Protein AF-A0A7C1ZGN9-F1 (afdb_monomer_lite)

Structure (mmCIF, N/CA/C/O backbone):
data_AF-A0A7C1ZGN9-F1
#
_entry.id   AF-A0A7C1ZGN9-F1
#
loop_
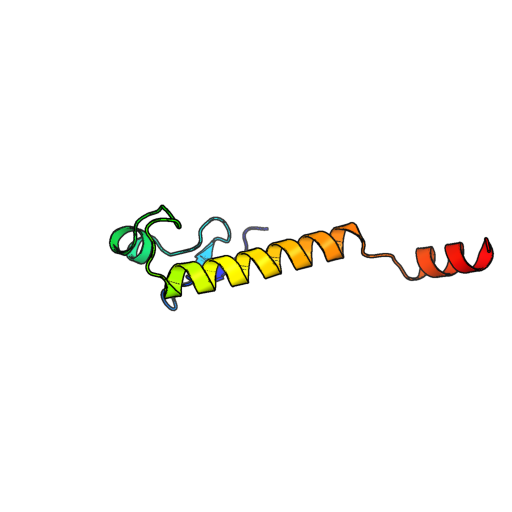_atom_site.group_PDB
_atom_site.id
_atom_site.type_symbol
_atom_site.label_atom_id
_atom_site.label_alt_id
_atom_site.label_comp_id
_atom_site.label_asym_id
_atom_site.label_entity_id
_atom_site.label_seq_id
_atom_site.pdbx_PDB_ins_code
_atom_site.Cartn_x
_atom_site.Cartn_y
_atom_site.Cartn_z
_atom_site.occupancy
_atom_site.B_iso_or_equiv
_atom_site.auth_seq_id
_atom_site.auth_comp_id
_atom_site.auth_asym_id
_atom_site.auth_atom_id
_atom_site.pdbx_PDB_model_num
ATOM 1 N N . MET A 1 1 ? 5.023 -14.618 -7.041 1.00 42.44 1 MET A N 1
ATOM 2 C CA . MET A 1 1 ? 5.749 -13.978 -5.921 1.00 42.44 1 MET A CA 1
ATOM 3 C C . MET A 1 1 ? 4.749 -13.411 -4.922 1.00 42.44 1 MET A C 1
ATOM 5 O O . MET A 1 1 ? 4.128 -12.389 -5.193 1.00 42.44 1 MET A O 1
ATOM 9 N N . SER A 1 2 ? 4.540 -14.084 -3.793 1.00 54.19 2 SER A N 1
ATOM 10 C CA . SER A 1 2 ? 3.792 -13.540 -2.654 1.00 54.19 2 SER A CA 1
ATOM 11 C C . SER A 1 2 ? 4.742 -12.690 -1.814 1.00 54.19 2 SER A C 1
ATOM 13 O O . SER A 1 2 ? 5.428 -13.204 -0.937 1.00 54.19 2 SER A O 1
ATOM 15 N N . GLY A 1 3 ? 4.853 -11.405 -2.141 1.00 76.00 3 GLY A N 1
ATOM 16 C CA . GLY A 1 3 ? 5.642 -10.484 -1.330 1.00 76.00 3 GLY A CA 1
ATOM 17 C C . GLY A 1 3 ? 4.849 -9.953 -0.127 1.00 76.00 3 GLY A C 1
ATOM 18 O O . GLY A 1 3 ? 3.609 -9.931 -0.131 1.00 76.00 3 GLY A O 1
ATOM 19 N N . TYR A 1 4 ? 5.587 -9.499 0.879 1.00 86.12 4 TYR A N 1
ATOM 20 C CA . TYR A 1 4 ? 5.059 -8.902 2.100 1.00 86.12 4 TYR A CA 1
ATOM 21 C C . TYR A 1 4 ? 5.489 -7.437 2.196 1.00 86.12 4 TYR A C 1
ATOM 23 O O . TYR A 1 4 ? 6.553 -7.059 1.713 1.00 86.12 4 TYR A O 1
ATOM 31 N N . HIS A 1 5 ? 4.666 -6.613 2.834 1.00 89.06 5 HIS A N 1
ATOM 32 C CA . HIS A 1 5 ? 4.987 -5.228 3.177 1.00 89.06 5 HIS A CA 1
ATOM 33 C C . HIS A 1 5 ? 4.343 -4.863 4.515 1.00 89.06 5 HIS A C 1
ATOM 35 O O . HIS A 1 5 ? 3.503 -5.602 5.025 1.00 89.06 5 HIS A O 1
ATOM 41 N N . LYS A 1 6 ? 4.741 -3.736 5.105 1.00 92.94 6 LYS A N 1
ATOM 42 C CA . LYS A 1 6 ? 4.119 -3.243 6.336 1.00 92.94 6 LYS A CA 1
ATOM 43 C C . LYS A 1 6 ? 2.755 -2.620 6.037 1.00 92.94 6 LYS A C 1
ATOM 45 O O . LYS A 1 6 ? 2.591 -1.931 5.033 1.00 92.94 6 LYS A O 1
ATOM 50 N N . CYS A 1 7 ? 1.805 -2.850 6.935 1.00 94.56 7 CYS A N 1
ATOM 51 C CA . CYS A 1 7 ? 0.548 -2.122 7.011 1.00 94.56 7 CYS A CA 1
ATOM 52 C C . CYS A 1 7 ? 0.832 -0.616 7.086 1.00 94.56 7 CYS A C 1
ATOM 54 O O . CYS A 1 7 ? 1.768 -0.173 7.746 1.00 94.56 7 CYS A O 1
ATOM 56 N N . ILE A 1 8 ? 0.007 0.181 6.415 1.00 94.06 8 ILE A N 1
ATOM 57 C CA . ILE A 1 8 ? 0.212 1.633 6.335 1.00 94.06 8 ILE A CA 1
ATOM 58 C C . ILE A 1 8 ? -0.092 2.324 7.672 1.00 94.06 8 ILE A C 1
ATOM 60 O O . ILE A 1 8 ? 0.493 3.355 7.989 1.00 94.06 8 ILE A O 1
ATOM 64 N N . ALA A 1 9 ? -1.001 1.751 8.462 1.00 95.00 9 ALA A N 1
ATOM 65 C CA . ALA A 1 9 ? -1.475 2.333 9.714 1.00 95.00 9 ALA A CA 1
ATOM 66 C C . ALA A 1 9 ? -0.740 1.811 10.962 1.00 95.00 9 ALA A C 1
ATOM 68 O O . ALA A 1 9 ? -0.872 2.389 12.036 1.00 95.00 9 ALA A O 1
ATOM 69 N N . CYS A 1 10 ? 0.002 0.702 10.861 1.00 95.06 10 CYS A N 1
ATOM 70 C CA . CYS A 1 10 ? 0.672 0.077 12.004 1.00 95.06 10 CYS A CA 1
ATOM 71 C C . CYS A 1 10 ? 1.861 -0.796 11.551 1.00 95.06 10 CYS A C 1
ATOM 73 O O . CYS A 1 10 ? 1.911 -1.209 10.396 1.00 95.06 10 CYS A O 1
ATOM 75 N N . PRO A 1 11 ? 2.806 -1.173 12.431 1.00 93.38 11 PRO A N 1
ATOM 76 C CA . PRO A 1 11 ? 4.021 -1.904 12.042 1.00 93.38 11 PRO A CA 1
ATOM 77 C C . PRO A 1 11 ? 3.811 -3.394 11.683 1.00 93.38 11 PRO A C 1
ATOM 79 O O . PRO A 1 11 ? 4.778 -4.148 11.606 1.00 93.38 11 PRO A O 1
ATOM 82 N N . THR A 1 12 ? 2.571 -3.838 11.456 1.00 95.62 12 THR A N 1
ATOM 83 C CA . THR A 1 12 ? 2.240 -5.242 11.147 1.00 95.62 12 THR A CA 1
ATOM 84 C C . THR A 1 12 ? 2.606 -5.595 9.706 1.00 95.62 12 THR A C 1
ATOM 86 O O . THR A 1 12 ? 2.267 -4.850 8.791 1.00 95.62 12 THR A O 1
ATOM 89 N N . TRP A 1 13 ? 3.229 -6.752 9.472 1.00 94.38 13 TRP A N 1
ATOM 90 C CA . TRP A 1 13 ? 3.489 -7.261 8.120 1.00 94.38 13 TRP A CA 1
ATOM 91 C C . TRP A 1 13 ? 2.242 -7.905 7.503 1.00 94.38 13 TRP A C 1
ATOM 93 O O . TRP A 1 13 ? 1.561 -8.705 8.140 1.00 94.38 13 TRP A O 1
ATOM 103 N N . ILE A 1 14 ? 1.952 -7.563 6.249 1.00 93.88 14 ILE A N 1
ATOM 104 C CA . ILE A 1 14 ? 0.794 -8.021 5.477 1.00 93.88 14 ILE A CA 1
ATOM 105 C C . ILE A 1 14 ? 1.206 -8.398 4.049 1.00 93.88 14 ILE A C 1
ATOM 107 O O . ILE A 1 14 ? 2.238 -7.963 3.533 1.00 93.88 14 ILE A O 1
ATOM 111 N N . THR A 1 15 ? 0.391 -9.206 3.375 1.00 89.44 15 THR A N 1
ATOM 112 C CA . THR A 1 15 ? 0.627 -9.556 1.966 1.00 89.44 15 THR A CA 1
ATOM 113 C C . THR A 1 15 ? 0.339 -8.357 1.054 1.00 89.44 15 THR A C 1
ATOM 115 O O . THR A 1 15 ? -0.529 -7.539 1.355 1.00 89.44 15 THR A O 1
ATOM 118 N N . TYR A 1 16 ? 1.026 -8.247 -0.093 1.00 82.44 16 TYR A N 1
ATOM 119 C CA . TYR A 1 16 ? 0.853 -7.126 -1.045 1.00 82.44 16 TYR A CA 1
ATOM 120 C C . TYR A 1 16 ? -0.579 -6.899 -1.563 1.00 82.44 16 TYR A C 1
ATOM 122 O O . TYR A 1 16 ? -0.848 -5.848 -2.149 1.00 82.44 16 TYR A O 1
ATOM 130 N N . ARG A 1 17 ? -1.490 -7.863 -1.369 1.00 83.12 17 ARG A N 1
ATOM 131 C CA . ARG A 1 17 ? -2.904 -7.737 -1.752 1.00 83.12 17 ARG A CA 1
ATOM 132 C C . ARG A 1 17 ? -3.663 -6.718 -0.904 1.00 83.12 17 ARG A C 1
ATOM 134 O O . ARG A 1 17 ? -4.645 -6.167 -1.388 1.00 83.12 17 ARG A O 1
ATOM 141 N N . PHE A 1 18 ? -3.216 -6.463 0.320 1.00 87.75 18 PHE A N 1
ATOM 142 C CA . PHE A 1 18 ? -3.898 -5.571 1.253 1.00 87.75 18 PHE A CA 1
ATOM 143 C C . PHE A 1 18 ? -3.113 -4.278 1.449 1.00 87.75 18 PHE A C 1
ATOM 145 O O . PHE A 1 18 ? -1.924 -4.219 1.174 1.00 87.75 18 PHE A O 1
ATOM 152 N N . ALA A 1 19 ? -3.787 -3.223 1.888 1.00 89.81 19 ALA A N 1
ATOM 153 C CA . ALA A 1 19 ? -3.161 -1.944 2.229 1.00 89.81 19 ALA A CA 1
ATOM 154 C C . ALA A 1 19 ? -2.927 -1.813 3.741 1.00 89.81 19 ALA A C 1
ATOM 156 O O . ALA A 1 19 ? -1.965 -1.206 4.205 1.00 89.81 19 ALA A O 1
ATOM 157 N N . ILE A 1 20 ? -3.838 -2.398 4.513 1.00 95.19 20 ILE A N 1
ATOM 158 C CA . ILE A 1 20 ? -3.855 -2.378 5.967 1.00 95.19 20 ILE A CA 1
ATOM 159 C C . ILE A 1 20 ? -4.127 -3.792 6.486 1.00 95.19 20 ILE A C 1
ATOM 161 O O . ILE A 1 20 ? -4.641 -4.637 5.753 1.00 95.19 20 ILE A O 1
ATOM 165 N N . CYS A 1 21 ? -3.729 -4.078 7.725 1.00 95.31 21 CYS A N 1
ATOM 166 C CA . CYS A 1 21 ? -4.016 -5.365 8.356 1.00 95.31 21 CYS A CA 1
ATOM 167 C C . CYS A 1 21 ? -5.485 -5.458 8.787 1.00 95.31 21 CYS A C 1
ATOM 169 O O . CYS A 1 21 ? -6.159 -4.438 8.922 1.00 95.31 21 CYS A O 1
ATOM 171 N N . ALA A 1 22 ? -5.957 -6.673 9.077 1.00 94.62 22 ALA A N 1
ATOM 172 C CA . ALA A 1 22 ? -7.342 -6.917 9.486 1.00 94.62 22 ALA A CA 1
ATOM 173 C C . ALA A 1 22 ? -7.778 -6.060 10.692 1.00 94.62 22 ALA A C 1
ATOM 175 O O . ALA A 1 22 ? -8.896 -5.558 10.714 1.00 94.62 22 ALA A O 1
ATOM 176 N N . LYS A 1 23 ? -6.881 -5.824 11.661 1.00 95.94 23 LYS A N 1
ATOM 177 C CA . LYS A 1 23 ? -7.153 -4.951 12.815 1.00 95.94 23 LYS A CA 1
ATOM 178 C C . LYS A 1 23 ? -7.438 -3.508 12.384 1.00 95.94 23 LYS A C 1
ATOM 180 O O . LYS A 1 23 ? -8.4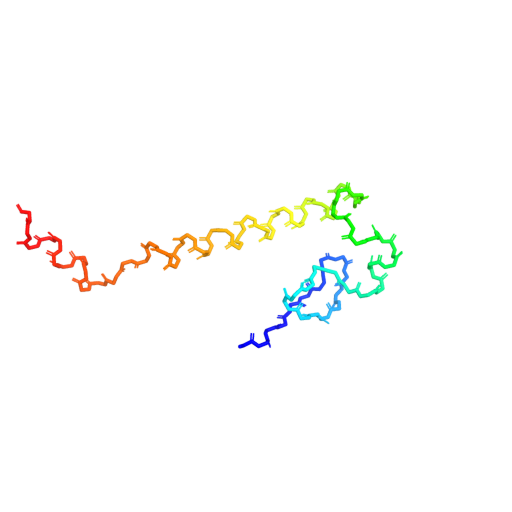32 -2.925 12.791 1.00 95.94 23 LYS A O 1
ATOM 185 N N . CYS A 1 24 ? -6.580 -2.938 11.542 1.00 95.50 24 CYS A N 1
ATOM 186 C CA . CYS A 1 24 ? -6.763 -1.575 11.046 1.00 95.50 24 CYS A CA 1
ATOM 187 C C . CYS A 1 24 ? -7.944 -1.472 10.067 1.00 95.50 24 CYS A C 1
ATOM 189 O O . CYS A 1 24 ? -8.548 -0.412 9.963 1.00 95.50 24 CYS A O 1
ATOM 191 N N . GLU A 1 25 ? -8.295 -2.553 9.364 1.00 94.69 25 GLU A N 1
ATOM 192 C CA . GLU A 1 25 ? -9.497 -2.612 8.522 1.00 94.69 25 GLU A CA 1
ATOM 193 C C . GLU A 1 25 ? -10.783 -2.565 9.354 1.00 94.69 25 GLU A C 1
ATOM 195 O O . GLU A 1 25 ? -11.741 -1.921 8.940 1.00 94.69 25 GLU A O 1
ATOM 200 N N . GLN A 1 26 ? -10.802 -3.182 10.538 1.00 95.56 26 GLN A N 1
ATOM 201 C CA . GLN A 1 26 ? -11.922 -3.048 11.477 1.00 95.56 26 GLN A CA 1
ATOM 202 C C . GLN A 1 26 ? -12.044 -1.624 12.036 1.00 95.56 26 GLN A C 1
ATOM 204 O O . GLN A 1 26 ? -13.153 -1.152 12.255 1.00 95.56 26 GLN A O 1
ATOM 209 N N . GLU A 1 27 ? -10.918 -0.940 12.251 1.00 96.19 27 GLU A N 1
ATOM 210 C CA . GLU A 1 27 ? -10.888 0.413 12.824 1.00 96.19 27 GLU A CA 1
ATOM 211 C C . GLU A 1 27 ? -11.241 1.504 11.803 1.00 96.19 27 GLU A C 1
ATOM 213 O O . GLU A 1 27 ? -12.037 2.394 12.091 1.00 96.19 27 GLU A O 1
ATOM 218 N N . TYR A 1 28 ? -10.655 1.445 10.606 1.00 94.94 28 TYR A N 1
ATOM 219 C CA . TYR A 1 28 ? -10.792 2.493 9.588 1.00 94.94 28 TYR A CA 1
ATOM 220 C C . TYR A 1 28 ? -11.729 2.116 8.438 1.00 94.94 28 TYR A C 1
ATOM 222 O O . TYR A 1 28 ? -12.006 2.951 7.578 1.00 94.94 28 TYR A O 1
ATOM 230 N N . GLY A 1 29 ? -12.198 0.870 8.392 1.00 93.06 29 GLY A N 1
ATOM 231 C CA . GLY A 1 29 ? -12.978 0.334 7.284 1.00 93.06 29 GLY A CA 1
ATOM 232 C C . GLY A 1 29 ? -12.123 -0.080 6.083 1.00 93.06 29 GLY A C 1
ATOM 233 O O . GLY A 1 29 ? -10.944 0.257 5.944 1.00 93.06 29 GLY A O 1
ATOM 234 N N . ARG A 1 30 ? -12.746 -0.814 5.156 1.00 89.06 30 ARG A N 1
ATOM 235 C CA . ARG A 1 30 ? -12.110 -1.276 3.907 1.00 89.06 30 ARG A CA 1
ATOM 236 C C . ARG A 1 30 ? -11.994 -0.172 2.848 1.00 89.06 30 ARG A C 1
ATOM 238 O O . ARG A 1 30 ? -11.153 -0.246 1.953 1.00 89.06 30 ARG A O 1
ATOM 245 N N . SER A 1 31 ? -12.858 0.835 2.920 1.00 90.88 31 SER A N 1
ATOM 246 C CA . SER A 1 31 ? -12.991 1.884 1.911 1.00 90.88 31 SER A CA 1
ATOM 247 C C . SER A 1 31 ? -11.976 3.003 2.139 1.00 90.88 31 SER A C 1
ATOM 249 O O . SER A 1 31 ? -12.110 3.808 3.056 1.00 90.88 31 SER A O 1
ATOM 251 N N . ALA A 1 32 ? -10.994 3.137 1.241 1.00 90.06 32 ALA A N 1
ATOM 252 C CA . ALA A 1 32 ? -9.996 4.211 1.325 1.00 90.06 32 ALA A CA 1
ATOM 253 C C . ALA A 1 32 ? -10.590 5.634 1.240 1.00 90.06 32 ALA A C 1
ATOM 255 O O . ALA A 1 32 ? -9.926 6.614 1.583 1.00 90.06 32 ALA A O 1
ATOM 256 N N . ARG A 1 33 ? -11.843 5.766 0.781 1.00 90.88 33 ARG A N 1
ATOM 257 C CA . ARG A 1 33 ? -12.577 7.041 0.746 1.00 90.88 33 ARG A CA 1
ATOM 258 C C . ARG A 1 33 ? -13.019 7.494 2.138 1.00 90.88 33 ARG A C 1
ATOM 260 O O . ARG A 1 33 ? -13.068 8.697 2.386 1.00 90.88 33 ARG A O 1
ATOM 267 N N . GLU A 1 34 ? -13.294 6.541 3.021 1.00 92.38 34 GLU A N 1
ATOM 268 C CA . GLU A 1 34 ? -13.739 6.770 4.400 1.00 92.38 34 GLU A CA 1
ATOM 269 C C . GLU A 1 34 ? -12.565 6.940 5.368 1.00 92.38 34 GLU A C 1
ATOM 271 O O . GLU A 1 34 ? -12.738 7.445 6.473 1.00 92.38 34 GLU A O 1
ATOM 276 N N . TRP A 1 35 ? -11.348 6.601 4.937 1.00 95.69 35 TRP A N 1
ATOM 277 C CA . TRP A 1 35 ? -10.166 6.706 5.781 1.00 95.69 35 TRP A CA 1
ATOM 278 C C . TRP A 1 35 ? -9.885 8.137 6.252 1.00 95.69 35 TRP A C 1
ATOM 280 O O . TRP A 1 35 ? -10.070 9.094 5.480 1.00 95.69 35 TRP A O 1
ATOM 290 N N . PRO A 1 36 ? -9.328 8.294 7.468 1.00 96.81 36 PRO A N 1
ATOM 291 C CA . PRO A 1 36 ? -8.776 9.559 7.931 1.00 96.81 36 PRO A CA 1
ATOM 292 C C . PRO A 1 36 ? -7.808 10.173 6.911 1.00 96.81 36 PRO A C 1
ATOM 294 O O . PRO A 1 36 ? -7.119 9.464 6.171 1.00 96.81 36 PRO A O 1
ATOM 297 N N . LYS A 1 37 ? -7.721 11.510 6.885 1.00 97.19 37 LYS A N 1
ATOM 298 C CA . LYS A 1 37 ? -6.913 12.250 5.895 1.00 97.19 37 LYS A CA 1
ATOM 299 C C . LYS A 1 37 ? -5.459 11.768 5.831 1.00 97.19 37 LYS A C 1
ATOM 301 O O . LYS A 1 37 ? -4.932 11.605 4.735 1.00 97.19 37 LYS A O 1
ATOM 306 N N . TRP A 1 38 ? -4.840 11.504 6.982 1.00 95.75 38 TRP A N 1
ATOM 307 C CA . TRP A 1 38 ? -3.454 11.034 7.061 1.00 95.75 38 TRP A CA 1
ATOM 308 C C . TRP A 1 38 ? -3.275 9.651 6.412 1.00 95.75 38 TRP A C 1
ATOM 310 O O . TRP A 1 38 ? -2.344 9.447 5.638 1.00 95.75 38 TRP A O 1
ATOM 320 N N . LEU A 1 39 ? -4.207 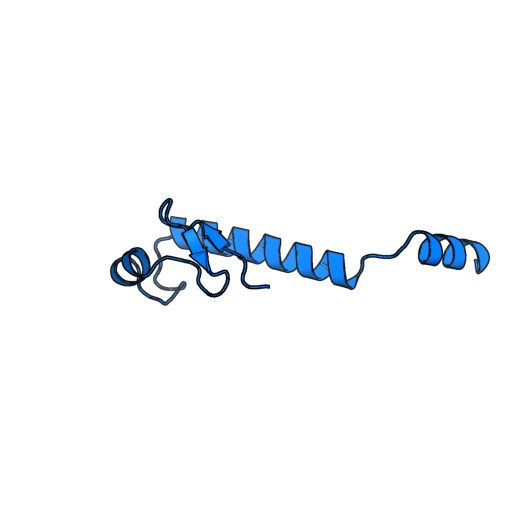8.723 6.644 1.00 95.75 39 LEU A N 1
ATOM 321 C CA . LEU A 1 39 ? -4.134 7.364 6.107 1.00 95.75 39 LEU A CA 1
ATOM 322 C C . LEU A 1 39 ? -4.359 7.363 4.590 1.00 95.75 39 LEU A C 1
ATOM 324 O O . LEU A 1 39 ? -3.664 6.681 3.837 1.00 95.75 39 LEU A O 1
ATOM 328 N N . ARG A 1 40 ? -5.284 8.206 4.124 1.00 95.75 40 ARG A N 1
ATOM 329 C CA . ARG A 1 40 ? -5.536 8.431 2.697 1.00 95.75 40 ARG A CA 1
ATOM 330 C C . ARG A 1 40 ? -4.339 9.060 1.987 1.00 95.75 40 ARG A C 1
ATOM 332 O O . ARG A 1 40 ? -4.040 8.686 0.856 1.00 95.75 40 ARG A O 1
ATOM 339 N N . PHE A 1 41 ? -3.655 9.995 2.643 1.00 94.94 41 PHE A N 1
ATOM 340 C CA . PHE A 1 41 ? -2.435 10.607 2.123 1.00 94.94 41 PHE A CA 1
ATOM 341 C C . PHE A 1 41 ? -1.340 9.556 1.901 1.00 94.94 41 PHE A C 1
ATOM 343 O O . PHE A 1 41 ? -0.838 9.437 0.785 1.00 94.94 41 PHE A O 1
ATOM 350 N N . LEU A 1 42 ? -1.052 8.730 2.913 1.00 94.06 42 LEU A N 1
ATOM 351 C CA . LEU A 1 42 ? -0.055 7.658 2.808 1.00 94.06 42 LEU A CA 1
ATOM 352 C C . LEU A 1 42 ? -0.411 6.632 1.722 1.00 94.06 42 LEU A C 1
ATOM 354 O O . LEU A 1 42 ? 0.445 6.201 0.953 1.00 94.06 42 LEU A O 1
ATOM 358 N N . TRP A 1 43 ? -1.690 6.265 1.611 1.00 93.38 43 TRP A N 1
ATOM 359 C CA . TRP A 1 43 ? -2.161 5.387 0.541 1.00 93.38 43 TRP A CA 1
ATOM 360 C C . TRP A 1 43 ? -1.924 5.970 -0.850 1.00 93.38 43 TRP A C 1
ATOM 362 O O . TRP A 1 43 ? -1.433 5.271 -1.737 1.00 93.38 43 TRP A O 1
ATOM 372 N N . ASN A 1 44 ? -2.252 7.248 -1.046 1.00 93.88 44 ASN A N 1
ATOM 373 C CA . ASN A 1 44 ? -2.056 7.922 -2.324 1.00 93.88 44 ASN A CA 1
ATOM 374 C C . ASN A 1 44 ? -0.576 7.977 -2.716 1.00 93.88 44 ASN A C 1
ATOM 376 O O . ASN A 1 44 ? -0.258 7.777 -3.889 1.00 93.88 44 ASN A O 1
ATOM 380 N N . ASP A 1 45 ? 0.314 8.195 -1.749 1.00 93.50 45 ASP A N 1
ATOM 381 C CA . ASP A 1 45 ? 1.759 8.197 -1.972 1.00 93.50 45 ASP A CA 1
ATOM 382 C C . ASP A 1 45 ? 2.264 6.814 -2.427 1.00 93.50 45 ASP A C 1
ATOM 384 O O . ASP A 1 45 ? 2.894 6.681 -3.477 1.00 93.50 45 ASP A O 1
ATOM 388 N N . ILE A 1 46 ? 1.835 5.742 -1.753 1.00 90.12 46 ILE A N 1
ATOM 389 C CA . ILE A 1 46 ? 2.155 4.362 -2.159 1.00 90.12 46 ILE A CA 1
ATOM 390 C C . ILE A 1 46 ? 1.622 4.045 -3.561 1.00 90.12 46 ILE A C 1
ATOM 392 O O . ILE A 1 46 ? 2.304 3.406 -4.366 1.00 90.12 46 ILE A O 1
ATOM 396 N N . GLN A 1 47 ? 0.398 4.473 -3.882 1.00 91.12 47 GLN A N 1
ATOM 397 C CA . GLN A 1 47 ? -0.174 4.271 -5.215 1.00 91.12 47 GLN A CA 1
ATOM 398 C C . GLN A 1 47 ? 0.600 5.037 -6.291 1.00 91.12 47 GLN A C 1
ATOM 400 O O . GLN A 1 47 ? 0.784 4.520 -7.396 1.00 91.12 47 GLN A O 1
ATOM 405 N N . LYS A 1 48 ? 1.076 6.245 -5.980 1.00 93.31 48 LYS A N 1
ATOM 406 C CA . LYS A 1 48 ? 1.920 7.039 -6.876 1.00 93.31 48 LYS A CA 1
ATOM 407 C C . LYS A 1 48 ? 3.225 6.307 -7.184 1.00 93.31 48 LYS A C 1
ATOM 409 O O . LYS A 1 48 ? 3.555 6.168 -8.364 1.00 93.31 48 LYS A O 1
ATOM 414 N N . GLU A 1 49 ? 3.894 5.759 -6.173 1.00 91.06 49 GLU A N 1
ATOM 415 C CA . GLU A 1 49 ? 5.124 4.986 -6.372 1.00 91.06 49 GLU A CA 1
ATOM 416 C C . GLU A 1 49 ? 4.878 3.701 -7.165 1.00 91.06 49 GLU A C 1
ATOM 418 O O . GLU A 1 49 ? 5.574 3.442 -8.144 1.00 91.06 49 GLU A O 1
ATOM 423 N N . ARG A 1 50 ? 3.807 2.949 -6.870 1.00 88.62 50 ARG A N 1
ATOM 424 C CA . ARG A 1 50 ? 3.438 1.758 -7.662 1.00 88.62 50 ARG A CA 1
ATOM 425 C C . ARG A 1 50 ? 3.232 2.090 -9.143 1.00 88.62 50 ARG A C 1
ATOM 427 O O . ARG A 1 50 ? 3.707 1.359 -10.013 1.00 88.62 50 ARG A O 1
ATOM 434 N N . ARG A 1 51 ? 2.553 3.202 -9.446 1.00 92.38 51 ARG A N 1
ATOM 435 C CA . ARG A 1 51 ? 2.356 3.680 -10.828 1.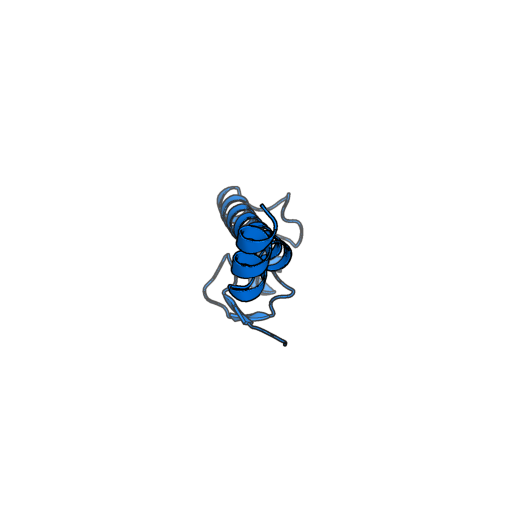00 92.38 51 ARG A CA 1
ATOM 436 C C . ARG A 1 51 ? 3.671 4.104 -11.472 1.00 92.38 51 ARG A C 1
ATOM 438 O O . ARG A 1 51 ? 3.870 3.855 -12.658 1.00 92.38 51 ARG A O 1
ATOM 445 N N . ARG A 1 52 ? 4.563 4.745 -10.714 1.00 91.06 52 ARG A N 1
ATOM 446 C CA . ARG A 1 52 ? 5.896 5.126 -11.189 1.00 91.06 52 ARG A CA 1
ATOM 447 C C . ARG A 1 52 ? 6.719 3.893 -11.549 1.00 91.06 52 ARG A C 1
ATOM 449 O O . ARG A 1 52 ? 7.196 3.823 -12.673 1.00 91.06 52 ARG A O 1
ATOM 456 N N . THR A 1 53 ? 6.806 2.905 -10.660 1.00 90.06 53 THR A N 1
ATOM 457 C CA . THR A 1 53 ? 7.516 1.644 -10.923 1.00 90.06 53 THR A CA 1
ATOM 458 C C . THR A 1 53 ? 6.938 0.903 -12.124 1.00 90.06 53 THR A C 1
ATOM 460 O O 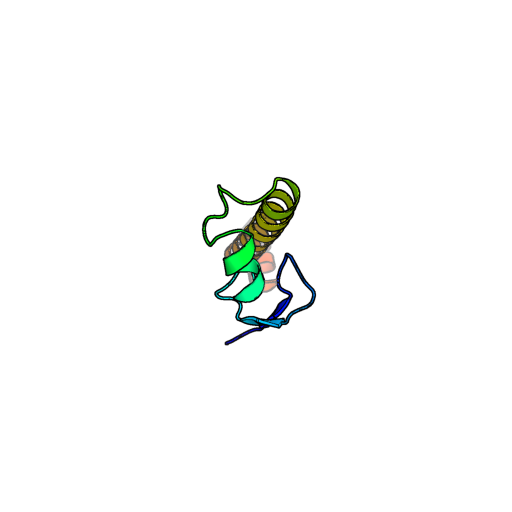. THR A 1 53 ? 7.702 0.389 -12.933 1.00 90.06 53 THR A O 1
ATOM 463 N N . LYS A 1 54 ? 5.606 0.872 -12.278 1.00 91.06 54 LYS A N 1
ATOM 464 C CA . LYS A 1 54 ? 4.960 0.268 -13.454 1.00 91.06 54 LYS A CA 1
ATOM 465 C C . LYS A 1 54 ? 5.399 0.958 -14.747 1.00 91.06 54 LYS A C 1
ATOM 467 O O . LYS A 1 54 ? 5.847 0.277 -15.655 1.00 91.06 54 LYS A O 1
ATOM 472 N N . ARG A 1 55 ? 5.348 2.295 -14.789 1.00 91.50 55 ARG A N 1
ATOM 473 C CA . ARG A 1 55 ? 5.785 3.073 -15.959 1.00 91.50 55 ARG A CA 1
ATOM 474 C C . ARG A 1 55 ? 7.258 2.871 -16.279 1.00 91.50 55 ARG A C 1
ATOM 476 O O . ARG A 1 55 ? 7.573 2.728 -17.449 1.00 91.50 55 ARG A O 1
ATOM 483 N N . ILE A 1 56 ? 8.126 2.843 -15.264 1.00 90.31 56 ILE A N 1
ATOM 484 C CA . ILE A 1 56 ? 9.551 2.554 -15.462 1.00 90.31 56 ILE A CA 1
ATOM 485 C C . ILE A 1 56 ? 9.693 1.189 -16.123 1.00 90.31 56 ILE A C 1
ATOM 487 O O . ILE A 1 56 ? 10.238 1.132 -17.204 1.00 90.31 56 ILE A O 1
ATOM 491 N N . ARG A 1 57 ? 9.107 0.127 -15.560 1.00 88.62 57 ARG A N 1
ATOM 492 C CA . ARG A 1 57 ? 9.187 -1.223 -16.148 1.00 88.62 57 ARG A CA 1
ATOM 493 C C . ARG A 1 57 ? 8.625 -1.319 -17.568 1.00 88.62 57 ARG A C 1
ATOM 495 O O . ARG A 1 57 ? 9.084 -2.144 -18.339 1.00 88.62 57 ARG A O 1
ATOM 502 N N . GLU A 1 58 ? 7.604 -0.529 -17.894 1.00 90.50 58 GLU A N 1
ATOM 503 C CA . GLU A 1 58 ? 6.996 -0.501 -19.232 1.00 90.50 58 GLU A CA 1
ATOM 504 C C . GLU A 1 58 ? 7.848 0.246 -20.270 1.00 90.50 58 GLU A C 1
ATOM 506 O O . GLU A 1 58 ? 7.703 -0.016 -21.457 1.00 90.50 58 GLU A O 1
ATOM 511 N N . HIS A 1 59 ? 8.701 1.181 -19.839 1.00 87.50 59 HIS A N 1
ATOM 512 C CA . HIS A 1 59 ? 9.505 2.046 -20.716 1.00 87.50 59 HIS A CA 1
ATOM 513 C C . HIS A 1 59 ? 11.011 1.902 -20.457 1.00 87.50 59 HIS A C 1
ATOM 515 O O . HIS A 1 59 ? 11.802 2.733 -20.903 1.00 87.50 59 HIS A O 1
ATOM 521 N N . GLU A 1 60 ? 11.406 0.894 -19.684 1.00 88.31 60 GLU A N 1
ATOM 522 C CA . GLU A 1 60 ? 12.797 0.565 -19.424 1.00 88.31 60 GLU A CA 1
ATOM 523 C C . GLU A 1 60 ? 13.366 0.018 -20.726 1.00 88.31 60 GLU A C 1
ATOM 525 O O . GLU A 1 60 ? 12.905 -1.001 -21.232 1.00 88.31 60 GLU A O 1
ATOM 530 N N . ILE A 1 61 ? 14.322 0.751 -21.287 1.00 85.12 61 ILE A N 1
ATOM 531 C CA . ILE A 1 61 ? 15.077 0.325 -22.457 1.00 85.12 61 ILE A CA 1
ATOM 532 C C . ILE A 1 61 ? 16.417 -0.225 -21.993 1.00 85.12 61 ILE A C 1
ATOM 534 O O . ILE A 1 61 ? 17.056 0.304 -21.080 1.00 85.12 61 ILE A O 1
ATOM 538 N N . THR A 1 62 ? 16.837 -1.303 -22.626 1.00 85.06 62 THR A N 1
ATOM 539 C CA . THR A 1 62 ? 18.141 -1.916 -22.417 1.00 85.06 62 THR A CA 1
ATOM 540 C C . THR A 1 62 ? 19.240 -1.098 -23.096 1.00 85.06 62 THR A C 1
ATOM 542 O O . THR A 1 62 ? 18.996 -0.330 -24.029 1.00 85.06 62 THR A O 1
ATOM 545 N N . PHE A 1 63 ? 20.487 -1.283 -22.655 1.00 84.00 63 PHE A N 1
ATOM 546 C CA . PHE A 1 63 ? 21.643 -0.663 -23.311 1.00 84.00 63 PHE A CA 1
ATOM 547 C C . PHE A 1 63 ? 21.775 -1.082 -24.783 1.00 84.00 63 PHE A C 1
ATOM 549 O O . PHE A 1 63 ? 22.137 -0.259 -25.615 1.00 84.00 63 PHE A O 1
ATOM 556 N N . SER A 1 64 ? 21.392 -2.314 -25.127 1.00 85.50 64 SER A N 1
ATOM 557 C CA . SER A 1 64 ? 21.371 -2.787 -26.515 1.00 85.50 64 SER A CA 1
ATOM 558 C C . SER A 1 64 ? 20.359 -2.018 -27.373 1.00 85.50 64 SER A C 1
ATOM 560 O O . SER A 1 64 ? 20.702 -1.554 -28.455 1.00 85.50 64 SER A O 1
ATOM 562 N N . GLU A 1 65 ? 19.146 -1.783 -26.861 1.00 84.06 65 GLU A N 1
ATOM 563 C CA . GLU A 1 65 ? 18.131 -0.974 -27.558 1.00 84.06 65 GLU A CA 1
ATOM 564 C C . GLU A 1 65 ? 18.546 0.499 -27.711 1.00 84.06 65 GLU A C 1
ATOM 566 O O . GLU A 1 65 ? 18.126 1.166 -28.657 1.00 84.06 65 GLU A O 1
ATOM 571 N N . LEU A 1 66 ? 19.362 1.024 -26.793 1.00 85.06 66 LEU A N 1
ATOM 572 C CA . LEU A 1 66 ? 19.953 2.360 -26.907 1.00 85.06 66 LEU A CA 1
ATOM 573 C C . LEU A 1 66 ? 21.008 2.429 -28.020 1.00 85.06 66 LEU A C 1
ATOM 575 O O . LEU A 1 66 ? 20.996 3.363 -28.821 1.00 85.06 66 LEU A O 1
ATOM 579 N N . GLU A 1 67 ? 21.902 1.444 -28.091 1.00 84.38 67 GLU A N 1
ATOM 580 C CA . GLU A 1 67 ? 22.931 1.364 -29.134 1.00 84.38 67 GLU A CA 1
ATOM 581 C C . GLU A 1 67 ? 22.330 1.191 -30.535 1.00 84.38 67 GLU A C 1
ATOM 583 O O . GLU A 1 67 ? 22.812 1.797 -31.493 1.00 84.38 67 GLU A O 1
ATOM 588 N N . ASP A 1 68 ? 21.258 0.406 -30.662 1.00 81.00 68 ASP A N 1
ATOM 589 C CA . ASP A 1 68 ? 20.564 0.195 -31.935 1.00 81.00 68 ASP A CA 1
ATOM 590 C C . ASP A 1 68 ? 19.835 1.447 -32.430 1.00 81.00 68 ASP A C 1
ATOM 592 O O . ASP A 1 68 ? 19.776 1.681 -33.636 1.00 81.00 68 ASP A O 1
ATOM 596 N N . LYS A 1 69 ? 19.320 2.293 -31.530 1.00 76.25 69 LYS A N 1
ATOM 597 C CA . LYS A 1 69 ? 18.747 3.592 -31.919 1.00 76.25 69 LYS A CA 1
ATOM 598 C C . LYS A 1 69 ? 19.813 4.546 -32.449 1.00 76.25 69 LYS A C 1
ATOM 600 O O . LYS A 1 69 ? 19.623 5.113 -33.516 1.00 76.25 69 LYS A O 1
ATOM 605 N N . ASN A 1 70 ? 20.956 4.639 -31.772 1.00 75.44 70 ASN A N 1
ATOM 606 C CA . ASN A 1 70 ? 22.054 5.525 -32.175 1.00 75.44 70 ASN A CA 1
ATOM 607 C C . ASN A 1 70 ? 22.724 5.123 -33.503 1.00 75.44 70 ASN A C 1
ATOM 609 O O . ASN A 1 70 ? 23.403 5.942 -34.109 1.00 75.44 70 ASN A O 1
ATOM 613 N N . ARG A 1 71 ? 22.589 3.864 -33.941 1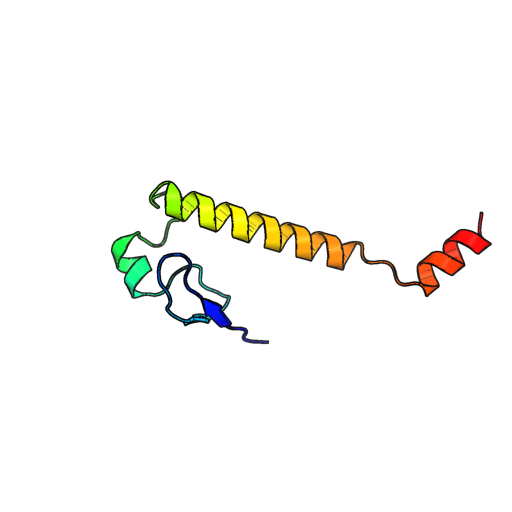.00 72.62 71 ARG A N 1
ATOM 614 C CA . ARG A 1 71 ? 23.120 3.387 -35.233 1.00 72.62 71 ARG A CA 1
ATOM 615 C C . ARG A 1 71 ? 22.197 3.656 -36.426 1.00 72.62 71 ARG A C 1
ATOM 617 O O . ARG A 1 71 ? 22.652 3.532 -37.558 1.00 72.62 71 ARG A O 1
ATOM 624 N N . ASN A 1 72 ? 20.922 3.951 -36.174 1.00 65.19 72 ASN A N 1
ATOM 625 C CA . ASN A 1 72 ? 19.881 4.106 -37.195 1.00 65.19 72 ASN A CA 1
ATOM 626 C C . ASN A 1 72 ? 19.407 5.568 -37.361 1.00 65.19 72 ASN A C 1
ATOM 628 O O . ASN A 1 72 ? 18.432 5.803 -38.077 1.00 65.19 72 ASN A O 1
ATOM 632 N N . GLU A 1 73 ? 20.081 6.518 -36.705 1.00 54.91 73 GLU A N 1
ATOM 633 C CA . GLU A 1 73 ? 19.976 7.977 -36.903 1.00 54.91 73 GLU A CA 1
ATOM 634 C C . GLU A 1 73 ? 21.186 8.495 -37.691 1.00 54.91 73 GLU A C 1
ATOM 636 O O . GLU A 1 73 ? 20.986 9.405 -38.528 1.00 54.91 73 GLU A O 1
#

pLDDT: mean 88.42, std 10.0, range [42.44, 97.19]

Radius of gyration: 18.44 Å; chains: 1; bounding box: 37×26×50 Å

Foldseek 3Di:
DFDWDAALVDRDIDTPVANHDPVVCVVQNRDLVSGDPVSVVSVVVVVVVVVVVVVCVVPVDDPVNVVVVVVVD

Secondary structure (DSSP, 8-state):
---EEE-SSSS-EEETT-SS-HHHHHHH-S-TTTS-HHHHHHHHHHHHHHHHHHHHHHH---HHHHHHHHH--

Sequence (73 aa):
MSGYHKCIACPTWITYRFAICAKCEQEYGRSAREWPKWLRFLWNDIQKERRRTKRIREHEITFSELEDKNRNE